Protein AF-A0A969MWX5-F1 (afdb_monomer_lite)

Sequence (80 aa):
MGNRVELLGARVDASGNGGGTIRIGGDYKGSGILPNSAQTVIDQNSFIQADGLQFGDGGTVIVWSEEYTQIGGQISVRGA

Radius of gyration: 12.89 Å; chains: 1; bounding box: 35×24×26 Å

Secondary structure (DSSP, 8-state):
---EEEESS-EEE--BTT--EEEESSSGGG-SSSPPPSEEEE-TT-EEE--B-SSS---EEEE--SSEEEE-SEEE----

Foldseek 3Di:
DFFEFEADLEEAAQAEAAFEEAETQAPAVNPDDDHHGQEYEYALNYEHAREHPPAHWFYYYHYGHDHYYYDNYYYYRGYD

Structure (mmCIF, N/CA/C/O backbone):
data_AF-A0A969MWX5-F1
#
_entry.id   AF-A0A969MWX5-F1
#
loop_
_atom_site.group_PDB
_atom_site.id
_atom_site.type_symbol
_atom_site.label_atom_id
_atom_site.label_alt_id
_atom_site.label_comp_id
_atom_site.label_asym_id
_atom_site.label_entity_id
_atom_site.label_seq_id
_atom_site.pdbx_PDB_ins_code
_atom_site.Cartn_x
_atom_site.Cartn_y
_atom_site.Cartn_z
_atom_site.occupancy
_atom_site.B_iso_or_equiv
_atom_site.auth_seq_id
_atom_site.auth_comp_id
_at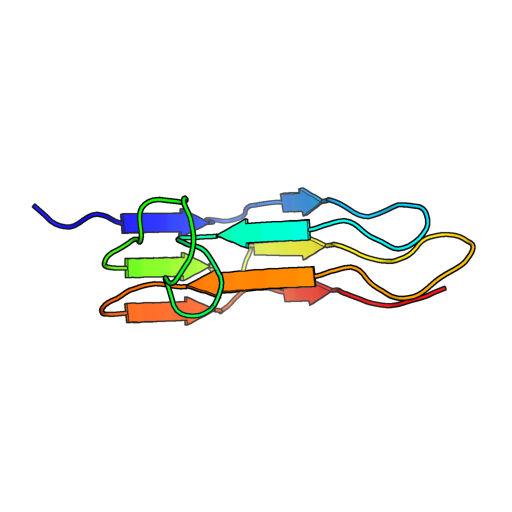om_site.auth_asym_id
_atom_site.auth_atom_id
_atom_site.pdbx_PDB_model_num
ATOM 1 N N . MET A 1 1 ? -20.759 7.827 -15.941 1.00 46.91 1 MET A N 1
ATOM 2 C CA . MET A 1 1 ? -20.689 6.586 -15.140 1.00 46.91 1 MET A CA 1
ATOM 3 C C . MET A 1 1 ? -19.407 6.658 -14.331 1.0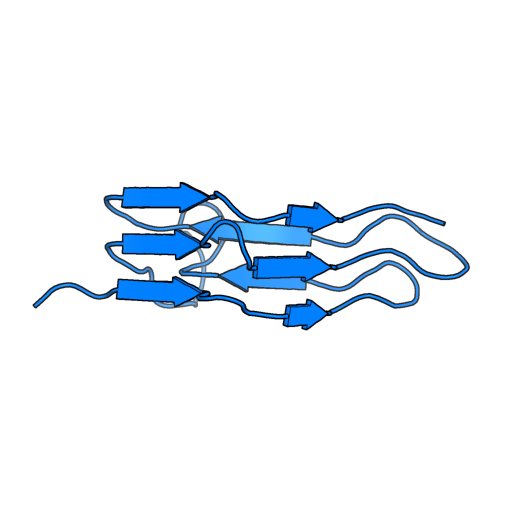0 46.91 1 MET A C 1
ATOM 5 O O . MET A 1 1 ? -18.382 6.952 -14.930 1.00 46.91 1 MET A O 1
ATOM 9 N N . GLY A 1 2 ? -19.476 6.532 -13.005 1.00 63.25 2 GLY A N 1
ATOM 10 C CA . GLY A 1 2 ? -18.321 6.715 -12.118 1.00 63.25 2 GLY A CA 1
ATOM 11 C C . GLY A 1 2 ? -17.555 5.409 -11.912 1.00 63.25 2 GLY A C 1
ATOM 12 O O . GLY A 1 2 ? -18.159 4.388 -11.597 1.00 63.25 2 GLY A O 1
ATOM 13 N N . ASN A 1 3 ? -16.239 5.449 -12.107 1.00 89.56 3 ASN A N 1
ATOM 14 C CA . ASN A 1 3 ? -15.320 4.366 -11.769 1.00 89.56 3 ASN A CA 1
ATOM 15 C C . ASN A 1 3 ? -15.200 4.280 -10.234 1.00 89.56 3 ASN A C 1
ATOM 17 O O . ASN A 1 3 ? -14.785 5.250 -9.601 1.00 89.56 3 ASN A O 1
ATOM 21 N N . ARG A 1 4 ? -15.552 3.137 -9.639 1.00 94.88 4 ARG A N 1
ATOM 22 C CA . ARG A 1 4 ? -15.530 2.925 -8.188 1.00 94.88 4 ARG A CA 1
ATOM 23 C C . ARG A 1 4 ? -14.840 1.607 -7.843 1.00 94.88 4 ARG A C 1
ATOM 25 O O . ARG A 1 4 ? -15.155 0.578 -8.436 1.00 94.88 4 ARG A O 1
ATOM 32 N N . VAL A 1 5 ? -13.948 1.648 -6.857 1.00 97.06 5 VAL A N 1
ATOM 33 C CA . VAL A 1 5 ? -13.266 0.485 -6.272 1.00 97.06 5 VAL A CA 1
ATOM 34 C C . VAL A 1 5 ? -13.646 0.378 -4.799 1.00 97.06 5 VAL A C 1
ATOM 36 O O . VAL A 1 5 ? -13.512 1.345 -4.052 1.00 97.06 5 VAL A O 1
ATOM 39 N N . GLU A 1 6 ? -14.110 -0.795 -4.369 1.00 97.62 6 GLU A N 1
ATOM 40 C CA . GLU A 1 6 ? -14.495 -1.044 -2.976 1.00 97.62 6 GLU A CA 1
ATOM 41 C C . GLU A 1 6 ? -13.848 -2.324 -2.444 1.00 97.62 6 GLU A C 1
ATOM 43 O O . GLU A 1 6 ? -13.917 -3.378 -3.077 1.00 97.62 6 GLU A O 1
ATOM 48 N N . LEU A 1 7 ? -13.235 -2.234 -1.264 1.00 98.00 7 LEU A N 1
ATOM 49 C CA . LEU A 1 7 ? -12.831 -3.377 -0.454 1.00 98.00 7 LEU A CA 1
ATOM 50 C C . LEU A 1 7 ? -13.846 -3.520 0.680 1.00 98.00 7 LEU A C 1
ATOM 52 O O . LEU A 1 7 ? -13.957 -2.636 1.530 1.00 98.00 7 LEU A O 1
ATOM 56 N N . LEU A 1 8 ? -14.591 -4.626 0.662 1.00 97.94 8 LEU A N 1
ATOM 57 C CA . LEU A 1 8 ? -15.658 -4.930 1.615 1.00 97.94 8 LEU A CA 1
ATOM 58 C C . LEU A 1 8 ? -15.320 -6.236 2.341 1.00 97.94 8 LEU A C 1
ATOM 60 O O . LEU A 1 8 ? -15.338 -7.301 1.723 1.00 97.94 8 LEU A O 1
ATOM 64 N N . GLY A 1 9 ? -14.963 -6.165 3.625 1.00 97.94 9 GLY A N 1
ATOM 65 C CA . GLY A 1 9 ? -14.501 -7.320 4.403 1.00 97.94 9 GLY A CA 1
ATOM 66 C C . GLY A 1 9 ? -13.291 -8.032 3.790 1.00 97.94 9 GLY A C 1
ATOM 67 O O . GLY A 1 9 ? -13.130 -9.241 3.961 1.00 97.94 9 GLY A O 1
ATOM 68 N N . ALA A 1 10 ? -12.477 -7.313 3.014 1.00 98.19 10 ALA A N 1
ATOM 69 C CA . ALA A 1 10 ? -11.433 -7.903 2.194 1.00 98.19 10 ALA A CA 1
ATOM 70 C C . ALA A 1 10 ? -10.181 -8.226 3.018 1.00 98.19 10 ALA A C 1
ATOM 72 O O . ALA A 1 10 ? -9.822 -7.502 3.943 1.00 98.19 10 ALA A O 1
ATOM 73 N N . ARG A 1 11 ? -9.460 -9.281 2.629 1.00 98.25 11 ARG A N 1
ATOM 74 C CA . ARG A 1 11 ? -8.077 -9.511 3.062 1.00 98.25 11 ARG A CA 1
ATOM 75 C C . ARG A 1 11 ? -7.155 -9.412 1.861 1.00 98.25 11 ARG A C 1
ATOM 77 O O . ARG A 1 11 ? -7.301 -10.182 0.917 1.00 98.25 11 ARG A O 1
ATOM 84 N N . VAL A 1 12 ? -6.221 -8.471 1.913 1.00 98.31 12 VAL A N 1
ATOM 85 C CA . VAL A 1 12 ? -5.175 -8.295 0.904 1.00 98.31 12 VAL A CA 1
ATOM 86 C C . VAL A 1 12 ? -3.835 -8.410 1.608 1.00 98.31 12 VAL A C 1
ATOM 88 O O . VAL A 1 12 ? -3.555 -7.634 2.516 1.00 98.31 12 VAL A O 1
ATOM 91 N N . ASP A 1 13 ? -3.019 -9.376 1.201 1.00 98.06 13 ASP A N 1
ATOM 92 C CA . ASP A 1 13 ? -1.727 -9.643 1.827 1.00 98.06 13 ASP A CA 1
ATOM 93 C C . ASP A 1 13 ? -0.631 -9.728 0.763 1.00 98.06 13 ASP A C 1
ATOM 95 O O . ASP A 1 13 ? -0.681 -10.553 -0.150 1.00 98.06 13 ASP A O 1
ATOM 99 N N . ALA A 1 14 ? 0.338 -8.832 0.882 1.00 98.12 14 ALA A N 1
ATOM 100 C CA . ALA A 1 14 ? 1.565 -8.778 0.108 1.00 98.12 14 ALA A CA 1
ATOM 101 C C . ALA A 1 14 ? 2.789 -8.806 1.039 1.00 98.12 14 ALA A C 1
ATOM 103 O O . ALA A 1 14 ? 3.842 -8.275 0.694 1.00 98.12 14 ALA A O 1
ATOM 104 N N . SER A 1 15 ? 2.654 -9.365 2.242 1.00 97.75 15 SER A N 1
ATOM 105 C CA . SER A 1 15 ? 3.756 -9.490 3.194 1.00 97.75 15 SER A CA 1
ATOM 106 C C . SER A 1 15 ? 4.809 -10.476 2.681 1.00 97.75 15 SER A C 1
ATOM 108 O O . SER A 1 15 ? 4.501 -11.467 2.018 1.00 97.75 15 SER A O 1
ATOM 110 N N . GLY A 1 16 ? 6.077 -10.214 2.977 1.00 94.94 16 GLY A N 1
ATOM 111 C CA . GLY A 1 16 ? 7.196 -10.996 2.452 1.00 94.94 16 GLY A CA 1
ATOM 112 C C . GLY A 1 16 ? 8.539 -10.411 2.866 1.00 94.94 16 GLY A C 1
ATOM 113 O O . GLY A 1 16 ? 8.575 -9.454 3.624 1.00 94.94 16 GLY A O 1
ATOM 114 N N . ASN A 1 17 ? 9.651 -10.959 2.381 1.00 92.38 17 ASN A N 1
ATOM 115 C CA . ASN A 1 17 ? 10.990 -10.435 2.685 1.00 92.38 17 ASN A CA 1
ATOM 116 C C . ASN A 1 17 ? 11.142 -8.999 2.132 1.00 92.38 17 ASN A C 1
ATOM 118 O O . ASN A 1 17 ? 11.274 -8.831 0.920 1.00 92.38 17 ASN A O 1
ATOM 122 N N . GLY A 1 18 ? 11.045 -7.988 3.005 1.00 90.69 18 GLY A N 1
ATOM 123 C CA . GLY A 1 18 ? 10.967 -6.559 2.653 1.00 90.69 18 GLY A CA 1
ATOM 124 C C . GLY A 1 18 ? 9.579 -6.002 2.284 1.00 90.69 18 GLY A C 1
ATOM 125 O O . GLY A 1 18 ? 9.486 -4.856 1.852 1.00 90.69 18 GLY A O 1
ATOM 126 N N . GLY A 1 19 ? 8.509 -6.793 2.429 1.00 96.06 19 GLY A N 1
ATOM 127 C CA . GLY A 1 19 ? 7.134 -6.386 2.125 1.00 96.06 19 GLY A CA 1
ATOM 128 C C . GLY A 1 19 ? 6.862 -6.117 0.636 1.00 96.06 19 GLY A C 1
ATOM 129 O O . GLY A 1 19 ? 7.754 -5.907 -0.184 1.00 96.06 19 GLY A O 1
ATOM 130 N N . GLY A 1 20 ? 5.591 -6.171 0.247 1.00 96.81 20 GLY A N 1
ATOM 131 C CA . GLY A 1 20 ? 5.149 -5.975 -1.134 1.00 96.81 20 GLY A CA 1
ATOM 132 C C . GLY A 1 20 ? 4.605 -4.576 -1.416 1.00 96.81 20 GLY A C 1
ATOM 133 O O . GLY A 1 20 ? 4.574 -3.699 -0.557 1.00 96.81 20 GLY A O 1
ATOM 134 N N . THR A 1 21 ? 4.140 -4.357 -2.646 1.00 97.69 21 THR A N 1
ATOM 135 C CA . THR A 1 21 ? 3.415 -3.134 -3.020 1.00 97.69 21 THR A CA 1
ATOM 136 C C . THR A 1 21 ? 1.959 -3.455 -3.324 1.00 97.69 21 THR A C 1
ATOM 138 O O . THR A 1 21 ? 1.674 -4.265 -4.204 1.00 97.69 21 THR A O 1
ATOM 141 N N . ILE A 1 22 ? 1.041 -2.777 -2.641 1.00 98.38 22 ILE A N 1
ATOM 142 C CA . ILE A 1 22 ? -0.402 -2.847 -2.881 1.00 98.38 22 ILE A CA 1
ATOM 143 C C . ILE A 1 22 ? -0.869 -1.489 -3.405 1.00 98.38 22 ILE A C 1
ATOM 145 O O . ILE A 1 22 ? -0.533 -0.451 -2.835 1.00 98.38 22 ILE A O 1
ATOM 149 N N . ARG A 1 23 ? -1.649 -1.486 -4.490 1.00 98.06 23 ARG A N 1
ATOM 150 C CA . ARG A 1 23 ? -2.236 -0.276 -5.083 1.00 98.06 23 ARG A CA 1
ATOM 151 C C . ARG A 1 23 ? -3.731 -0.464 -5.256 1.00 98.06 23 ARG A C 1
ATOM 153 O O . ARG A 1 23 ? -4.162 -1.406 -5.916 1.00 98.06 23 ARG A O 1
ATOM 160 N N . ILE A 1 24 ? -4.508 0.413 -4.634 1.00 97.75 24 ILE A N 1
ATOM 161 C CA . ILE A 1 24 ? -5.966 0.337 -4.583 1.00 97.75 24 ILE A CA 1
ATOM 162 C C . ILE A 1 24 ? -6.522 1.620 -5.185 1.00 97.75 24 ILE A C 1
ATOM 164 O O . ILE A 1 24 ? -6.250 2.716 -4.696 1.00 97.75 24 ILE A O 1
ATOM 168 N N . GLY A 1 25 ? -7.297 1.473 -6.256 1.00 96.62 25 GLY A N 1
ATOM 169 C CA . GLY A 1 25 ? -7.954 2.588 -6.935 1.00 96.62 25 GLY A CA 1
ATOM 170 C C . GLY A 1 25 ? -7.059 3.424 -7.849 1.00 96.62 25 GLY A C 1
ATOM 171 O O . GLY A 1 25 ? -7.579 4.066 -8.746 1.00 96.62 25 GLY A O 1
ATOM 172 N N . GLY A 1 26 ? -5.736 3.386 -7.706 1.00 96.31 26 GLY A N 1
ATOM 173 C CA . GLY A 1 26 ? -4.826 4.059 -8.630 1.00 96.31 26 GLY A CA 1
ATOM 174 C C . GLY A 1 26 ? -3.374 3.997 -8.179 1.00 96.31 26 GLY A C 1
ATOM 175 O O . GLY A 1 26 ? -3.044 3.423 -7.137 1.00 96.31 26 GLY A O 1
ATOM 176 N N . ASP A 1 27 ? -2.501 4.598 -8.981 1.00 96.94 27 ASP A N 1
ATOM 177 C CA . ASP A 1 27 ? -1.107 4.821 -8.605 1.00 96.94 27 ASP A CA 1
ATOM 178 C C . ASP A 1 27 ? -0.967 6.051 -7.686 1.00 96.94 27 ASP A C 1
ATOM 180 O O . ASP A 1 27 ? -1.912 6.805 -7.446 1.00 96.94 27 ASP A O 1
ATOM 184 N N . TYR A 1 28 ? 0.235 6.258 -7.140 1.00 95.81 28 TYR A N 1
ATOM 185 C CA . TYR A 1 28 ? 0.515 7.385 -6.250 1.00 95.81 28 TYR A CA 1
ATOM 186 C C . TYR A 1 28 ? 0.161 8.709 -6.930 1.00 95.81 28 TYR A C 1
ATOM 188 O O . TYR A 1 28 ? 0.650 8.995 -8.022 1.00 95.81 28 TYR A O 1
ATOM 196 N N . LYS A 1 29 ? -0.695 9.510 -6.285 1.00 93.75 29 LYS A N 1
ATOM 197 C CA . LYS A 1 29 ? -1.205 10.781 -6.828 1.00 93.75 29 LYS A CA 1
ATOM 198 C C . LYS A 1 29 ? -1.860 10.659 -8.211 1.00 93.75 29 LYS A C 1
ATOM 200 O O . LYS A 1 29 ? -1.904 11.636 -8.952 1.00 93.75 29 LYS A O 1
ATOM 205 N N . GLY A 1 30 ? -2.305 9.459 -8.580 1.00 92.81 30 GLY A N 1
ATOM 206 C CA . GLY A 1 30 ? -2.891 9.182 -9.884 1.00 92.81 30 GLY A CA 1
ATOM 207 C C . GLY A 1 30 ? -1.924 9.337 -11.058 1.00 92.81 30 GLY A C 1
ATOM 208 O O . GLY A 1 30 ? -2.364 9.404 -12.201 1.00 92.81 30 GLY A O 1
ATOM 209 N N . SER A 1 31 ? -0.614 9.410 -10.803 1.00 94.00 31 SER A N 1
ATOM 210 C CA . SER A 1 31 ? 0.392 9.762 -11.810 1.00 94.00 31 SER A CA 1
ATOM 211 C C . SER A 1 31 ? 1.101 8.550 -12.425 1.00 94.00 31 SER A C 1
ATOM 213 O O . SER A 1 31 ? 2.263 8.656 -12.820 1.00 94.00 31 SER A O 1
ATOM 215 N N . GLY A 1 32 ? 0.461 7.383 -12.432 1.00 91.62 32 GLY A N 1
ATOM 216 C CA . GLY A 1 32 ? 1.047 6.155 -12.964 1.00 91.62 32 GLY A CA 1
ATOM 217 C C . GLY A 1 32 ? 0.269 5.585 -14.145 1.00 91.62 32 GLY A C 1
ATOM 218 O O . GLY A 1 32 ? -0.398 6.312 -14.876 1.00 91.62 32 GLY A O 1
ATOM 219 N N . ILE A 1 33 ? 0.417 4.282 -14.365 1.00 92.44 33 ILE A N 1
ATOM 220 C CA . ILE A 1 33 ? -0.181 3.570 -15.502 1.00 92.44 33 ILE A CA 1
ATOM 221 C C . ILE A 1 33 ? -1.531 2.944 -15.152 1.00 92.44 33 ILE A C 1
ATOM 223 O O . ILE A 1 33 ? -2.282 2.569 -16.053 1.00 92.44 33 ILE A O 1
ATOM 227 N N . LEU A 1 34 ? -1.824 2.782 -13.857 1.00 91.81 34 LEU A N 1
ATOM 228 C CA . LEU A 1 34 ? -3.101 2.256 -13.409 1.00 91.81 34 LEU A CA 1
ATOM 229 C C . LEU A 1 34 ? -4.202 3.286 -13.680 1.00 91.81 34 LEU A C 1
ATOM 231 O O . LEU A 1 34 ? -4.032 4.457 -13.342 1.00 91.81 34 LEU A O 1
ATOM 235 N N . PRO A 1 35 ? -5.346 2.865 -14.247 1.00 92.88 35 PRO A N 1
ATOM 236 C CA . PRO A 1 35 ? -6.522 3.717 -14.308 1.00 92.88 35 PRO A CA 1
ATOM 237 C C . PRO A 1 35 ? -6.923 4.174 -12.905 1.00 92.88 35 PRO A C 1
ATOM 239 O O . PRO A 1 35 ? -7.022 3.350 -11.993 1.00 92.88 35 PRO A O 1
ATOM 242 N N . ASN A 1 36 ? -7.200 5.467 -12.753 1.00 95.06 36 ASN A N 1
ATOM 243 C CA . ASN A 1 36 ? -7.619 6.029 -11.476 1.00 95.06 36 ASN A CA 1
ATOM 244 C C . ASN A 1 36 ? -9.127 5.887 -11.287 1.00 95.06 36 ASN A C 1
ATOM 246 O O . ASN A 1 36 ? -9.919 6.177 -12.192 1.00 95.06 36 ASN A O 1
ATOM 250 N N . SER A 1 37 ? -9.524 5.453 -10.097 1.00 97.06 37 SER A N 1
ATOM 251 C CA . SER A 1 37 ? -10.906 5.441 -9.657 1.00 97.06 37 SER A CA 1
ATOM 252 C C . SER A 1 37 ? -11.406 6.844 -9.375 1.00 97.06 37 SER A C 1
ATOM 254 O O . SER A 1 37 ? -10.668 7.693 -8.888 1.00 97.06 37 SER A O 1
ATOM 256 N N . ALA A 1 38 ? -12.683 7.100 -9.655 1.00 97.31 38 ALA A N 1
ATOM 257 C CA . ALA A 1 38 ? -13.333 8.296 -9.132 1.00 97.31 38 ALA A CA 1
ATOM 258 C C . ALA A 1 38 ? -13.505 8.156 -7.613 1.00 97.31 38 ALA A C 1
ATOM 260 O O . ALA A 1 38 ? -13.328 9.120 -6.874 1.00 97.31 38 ALA A O 1
ATOM 261 N N . GLN A 1 39 ? -13.806 6.942 -7.136 1.00 97.69 39 GLN A N 1
ATOM 262 C CA . GLN A 1 39 ? -14.042 6.674 -5.720 1.00 97.69 39 GLN A CA 1
ATOM 263 C C . GLN A 1 39 ? -13.358 5.380 -5.270 1.00 97.69 39 GLN A C 1
ATOM 265 O O . GLN A 1 39 ? -13.487 4.347 -5.931 1.00 97.69 39 GLN A O 1
ATOM 270 N N . THR A 1 40 ? -12.682 5.428 -4.124 1.00 98.06 40 THR A N 1
ATOM 271 C CA . THR A 1 40 ? -12.069 4.263 -3.472 1.00 98.06 40 THR A CA 1
ATOM 272 C C . THR A 1 40 ? -12.544 4.163 -2.033 1.00 98.06 40 THR A C 1
ATOM 274 O O . THR A 1 40 ? -12.328 5.082 -1.244 1.00 98.06 40 THR A O 1
ATOM 277 N N . VAL A 1 41 ? -13.167 3.042 -1.674 1.00 98.31 41 VAL A N 1
ATOM 278 C CA . VAL A 1 41 ? -13.667 2.791 -0.316 1.00 98.31 41 VAL A CA 1
ATOM 279 C C . VAL A 1 41 ? -13.062 1.509 0.233 1.00 98.31 41 VAL A C 1
ATOM 281 O O . VAL A 1 41 ? -13.115 0.462 -0.402 1.00 98.31 41 VAL A O 1
ATOM 284 N N . ILE A 1 42 ? -12.512 1.584 1.438 1.00 98.62 42 ILE A N 1
ATOM 285 C CA . ILE A 1 42 ? -12.066 0.430 2.214 1.00 98.62 42 ILE A CA 1
ATOM 286 C C . ILE A 1 42 ? -12.922 0.395 3.475 1.00 98.62 42 ILE A C 1
ATOM 288 O O . ILE A 1 42 ? -12.848 1.316 4.293 1.00 98.62 42 ILE A O 1
ATOM 292 N N . ASP A 1 43 ? -13.758 -0.628 3.626 1.00 98.56 43 ASP A N 1
ATOM 293 C CA . ASP A 1 43 ? -14.632 -0.748 4.789 1.00 98.56 43 ASP A CA 1
ATOM 294 C C . ASP A 1 43 ? -13.858 -1.127 6.063 1.00 98.56 43 ASP A C 1
ATOM 296 O O . ASP A 1 43 ? -12.717 -1.585 6.028 1.00 98.56 43 ASP A O 1
ATOM 300 N N . GLN A 1 44 ? -14.505 -0.947 7.212 1.00 98.44 44 GLN A N 1
ATOM 301 C CA . GLN A 1 44 ? -13.919 -1.226 8.528 1.00 98.44 44 GLN A CA 1
ATOM 302 C C . GLN A 1 44 ? -13.556 -2.696 8.774 1.00 98.44 44 GLN A C 1
ATOM 304 O O . GLN A 1 44 ? -12.792 -2.994 9.687 1.00 98.44 44 GLN A O 1
ATOM 309 N N . ASN A 1 45 ? -14.102 -3.615 7.975 1.00 98.50 45 ASN A N 1
ATOM 310 C CA . ASN A 1 45 ? -13.854 -5.047 8.114 1.00 98.50 45 ASN A CA 1
ATOM 311 C C . ASN A 1 45 ? -12.696 -5.528 7.228 1.00 98.50 45 ASN A C 1
ATOM 313 O O . ASN A 1 45 ? -12.394 -6.723 7.219 1.00 98.50 45 ASN A O 1
ATOM 317 N N . SER A 1 46 ? -12.075 -4.629 6.461 1.00 98.75 46 SER A N 1
ATOM 318 C CA . SER A 1 46 ? -10.981 -4.958 5.555 1.00 98.75 46 SER A CA 1
ATOM 319 C C . SER A 1 46 ? -9.614 -4.871 6.238 1.00 98.75 46 SER A C 1
ATOM 321 O O . SER A 1 46 ? -9.360 -3.991 7.061 1.00 98.75 46 SER A O 1
ATOM 323 N N . PHE A 1 47 ? -8.714 -5.771 5.847 1.00 98.62 47 PHE A N 1
ATOM 324 C CA . PHE A 1 47 ? -7.335 -5.865 6.317 1.00 98.62 47 PHE A CA 1
ATOM 325 C C . PHE A 1 47 ? -6.389 -5.873 5.116 1.00 98.62 47 PHE A C 1
ATOM 327 O O . PHE A 1 47 ? -6.505 -6.721 4.228 1.00 98.62 47 PHE A O 1
ATOM 334 N N . ILE A 1 48 ? -5.444 -4.938 5.101 1.00 98.75 48 ILE A N 1
ATOM 335 C CA . ILE A 1 48 ? -4.416 -4.806 4.070 1.00 98.75 48 ILE A CA 1
ATOM 336 C C . ILE A 1 48 ? -3.049 -4.923 4.737 1.00 98.75 48 ILE A C 1
ATOM 338 O O . ILE A 1 48 ? -2.736 -4.173 5.661 1.00 98.75 48 ILE A O 1
ATOM 342 N N . GLN A 1 49 ? -2.234 -5.862 4.278 1.00 98.44 49 GLN A N 1
ATOM 343 C CA . GLN A 1 49 ? -0.929 -6.151 4.858 1.00 98.44 49 GLN A CA 1
ATOM 344 C C . GLN A 1 49 ? 0.137 -6.153 3.772 1.00 98.44 49 GLN A C 1
ATOM 346 O O . GLN A 1 49 ? -0.011 -6.797 2.740 1.00 98.44 49 GLN A O 1
ATOM 351 N N . ALA A 1 50 ? 1.217 -5.429 4.012 1.00 98.31 50 ALA A N 1
ATOM 352 C CA . ALA A 1 50 ? 2.442 -5.507 3.236 1.00 98.31 50 ALA A CA 1
ATOM 353 C C . ALA A 1 50 ? 3.627 -5.475 4.206 1.00 98.31 50 ALA A C 1
ATOM 355 O O . ALA A 1 50 ? 4.538 -4.669 4.061 1.00 98.31 50 ALA A O 1
ATOM 356 N N . ASP A 1 51 ? 3.580 -6.312 5.243 1.00 97.94 51 ASP A N 1
ATOM 357 C CA . ASP A 1 51 ? 4.629 -6.361 6.260 1.00 97.94 51 ASP A CA 1
ATOM 358 C C . ASP A 1 51 ? 5.915 -6.985 5.680 1.00 97.94 51 ASP A C 1
ATOM 360 O O . ASP A 1 51 ? 5.882 -7.950 4.910 1.00 97.94 51 ASP A O 1
ATOM 364 N N . GLY A 1 52 ? 7.061 -6.439 6.074 1.00 96.81 52 GLY A N 1
ATOM 365 C CA . GLY A 1 52 ? 8.371 -7.051 5.913 1.00 96.81 52 GLY A CA 1
ATOM 366 C C . GLY A 1 52 ? 8.531 -8.226 6.875 1.00 96.81 52 GLY A C 1
ATOM 367 O O . GLY A 1 52 ? 8.355 -8.082 8.081 1.00 96.81 52 GLY A O 1
ATOM 368 N N . LEU A 1 53 ? 8.850 -9.408 6.349 1.00 91.81 53 LEU A N 1
ATOM 369 C CA . LEU A 1 53 ? 9.076 -10.631 7.113 1.00 91.81 53 LEU A CA 1
ATOM 370 C C . LEU A 1 53 ? 10.574 -10.936 7.183 1.00 91.81 53 LEU A C 1
ATOM 372 O O . LEU A 1 53 ? 11.258 -10.911 6.164 1.00 91.81 53 LEU A O 1
ATOM 376 N N . GLN A 1 54 ? 11.045 -11.339 8.368 1.00 84.44 54 GLN A N 1
ATOM 377 C CA . GLN A 1 54 ? 12.422 -11.760 8.690 1.00 84.44 54 GLN A CA 1
ATOM 378 C C . GLN A 1 54 ? 13.483 -10.657 8.618 1.00 84.44 54 GLN A C 1
ATOM 380 O O . GLN A 1 54 ? 14.211 -10.468 9.588 1.00 84.44 54 GLN A O 1
ATOM 385 N N . PHE A 1 55 ? 13.583 -9.960 7.488 1.00 79.88 55 PHE A N 1
ATOM 386 C CA . PHE A 1 55 ? 14.541 -8.888 7.251 1.00 79.88 55 PHE A CA 1
ATOM 387 C C . PHE A 1 55 ? 13.909 -7.812 6.359 1.00 79.88 55 PHE A C 1
ATOM 389 O O . PHE A 1 55 ? 13.128 -8.114 5.456 1.00 79.88 55 PHE A O 1
ATOM 396 N N . GLY A 1 56 ? 14.291 -6.557 6.588 1.00 80.19 56 GLY A N 1
ATOM 397 C CA . GLY A 1 56 ? 13.901 -5.429 5.746 1.00 80.19 56 GLY A CA 1
ATOM 398 C C . GLY A 1 56 ? 12.701 -4.636 6.258 1.00 80.19 56 GLY A C 1
ATOM 399 O O . GLY A 1 56 ? 12.019 -5.009 7.215 1.00 80.19 56 GLY A O 1
ATOM 400 N N . ASP A 1 57 ? 12.488 -3.503 5.598 1.00 93.69 57 ASP A N 1
ATOM 401 C CA . ASP A 1 57 ? 11.414 -2.570 5.908 1.00 93.69 57 ASP A CA 1
ATOM 402 C C . ASP A 1 57 ? 10.041 -3.153 5.554 1.00 93.69 57 ASP A C 1
ATOM 404 O O . ASP A 1 57 ? 9.909 -4.182 4.887 1.00 93.69 57 ASP A O 1
ATOM 408 N N . GLY A 1 58 ? 8.996 -2.471 6.013 1.00 96.31 58 GLY A N 1
ATOM 409 C CA . GLY A 1 58 ? 7.657 -2.713 5.506 1.00 96.31 58 GLY A CA 1
ATOM 410 C C . GLY A 1 58 ? 7.534 -2.327 4.034 1.00 96.31 58 GLY A C 1
ATOM 411 O 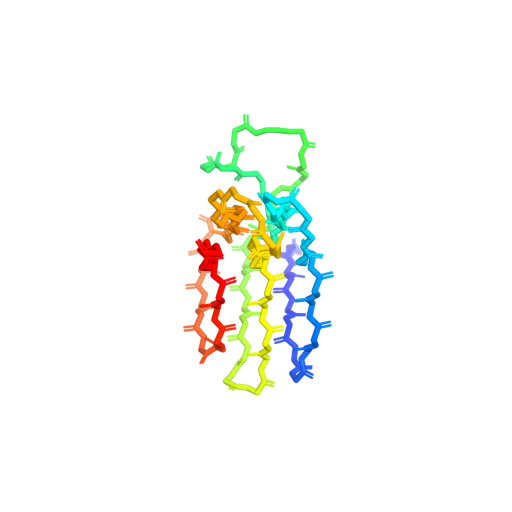O . GLY A 1 58 ? 8.270 -1.489 3.511 1.00 96.31 58 GLY A O 1
ATOM 412 N N . GLY A 1 59 ? 6.550 -2.929 3.381 1.00 97.31 59 GLY A N 1
ATOM 413 C CA . GLY A 1 59 ? 6.186 -2.638 2.009 1.00 97.31 59 GLY A CA 1
ATOM 414 C C . GLY A 1 59 ? 5.454 -1.304 1.855 1.00 97.31 59 GLY A C 1
ATOM 415 O O . GLY A 1 59 ? 5.487 -0.413 2.702 1.00 97.31 59 GLY A O 1
ATOM 416 N N . THR A 1 60 ? 4.759 -1.152 0.734 1.00 97.94 60 THR A N 1
ATOM 417 C CA . THR A 1 60 ? 4.058 0.083 0.371 1.00 97.94 60 THR A CA 1
ATOM 418 C C . THR A 1 60 ? 2.593 -0.197 0.080 1.00 97.94 60 THR A C 1
ATOM 420 O O . THR A 1 60 ? 2.263 -1.078 -0.711 1.00 97.94 60 THR A O 1
ATOM 423 N N . VAL A 1 61 ? 1.703 0.605 0.659 1.00 98.19 61 VAL A N 1
ATOM 424 C CA . VAL A 1 61 ? 0.274 0.599 0.329 1.00 98.19 61 VAL A CA 1
ATOM 425 C C . VAL A 1 61 ? -0.107 1.975 -0.204 1.00 98.19 61 VAL A C 1
ATOM 427 O O . VAL A 1 61 ? 0.077 2.983 0.474 1.00 98.19 61 VAL A O 1
ATOM 430 N N . ILE A 1 62 ? -0.638 2.015 -1.425 1.00 97.94 62 ILE A N 1
ATOM 431 C CA . ILE A 1 62 ? -1.178 3.218 -2.061 1.00 97.94 62 ILE A CA 1
ATOM 432 C C . ILE A 1 62 ? -2.687 3.051 -2.185 1.00 97.94 62 ILE A C 1
ATOM 434 O O . ILE A 1 62 ? -3.168 2.079 -2.767 1.00 97.94 62 ILE A O 1
ATOM 438 N N . VAL A 1 63 ? -3.422 4.031 -1.671 1.00 97.62 63 VAL A N 1
ATOM 439 C CA . VAL A 1 63 ? -4.866 4.159 -1.859 1.00 97.62 63 VAL A CA 1
ATOM 440 C C . VAL A 1 63 ? -5.109 5.492 -2.549 1.00 97.62 63 VAL A C 1
ATOM 442 O O . VAL A 1 63 ? -4.717 6.535 -2.023 1.00 97.62 63 VAL A O 1
ATOM 445 N N . TRP A 1 64 ? -5.710 5.459 -3.734 1.00 96.62 64 TRP A N 1
ATOM 446 C CA . TRP A 1 64 ? -5.951 6.657 -4.532 1.00 96.62 64 TRP A CA 1
ATOM 447 C C . TRP A 1 64 ? -7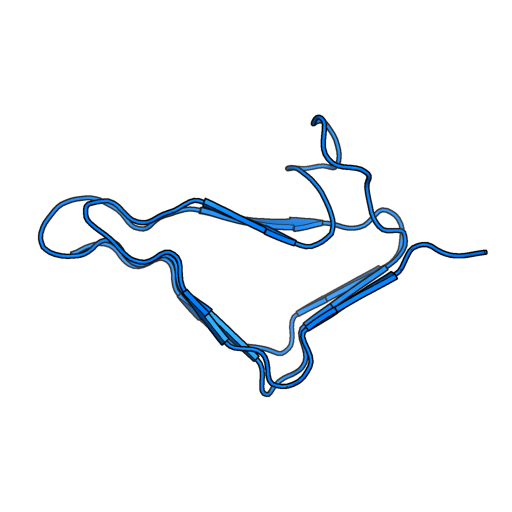.349 6.659 -5.143 1.00 96.62 64 TRP A C 1
ATOM 449 O O . TRP A 1 64 ? -7.922 5.605 -5.420 1.00 96.62 64 TRP A O 1
ATOM 459 N N . SER A 1 65 ? -7.885 7.859 -5.334 1.00 96.88 65 SER A N 1
ATOM 460 C CA . SER A 1 65 ? -9.029 8.150 -6.192 1.00 96.88 65 SER A CA 1
ATOM 461 C C . SER A 1 65 ? -9.012 9.635 -6.574 1.00 96.88 65 SER A C 1
ATOM 463 O O . SER A 1 65 ? -8.347 10.433 -5.911 1.00 96.88 65 SER A O 1
ATOM 465 N N . GLU A 1 66 ? -9.733 9.997 -7.631 1.00 96.19 66 GLU A N 1
ATOM 466 C CA . GLU A 1 66 ? -9.833 11.373 -8.133 1.00 96.19 66 GLU A CA 1
ATOM 467 C C . GLU A 1 66 ? -10.789 12.249 -7.309 1.00 96.19 66 GLU A C 1
ATOM 469 O O . GLU A 1 66 ? -10.568 13.451 -7.187 1.00 96.19 66 GLU A O 1
ATOM 474 N N . GLU A 1 67 ? -11.856 11.675 -6.740 1.00 96.19 67 GLU A N 1
ATOM 475 C CA . GLU A 1 67 ? -12.919 12.453 -6.086 1.00 96.19 67 GLU A CA 1
ATOM 476 C C . GLU A 1 67 ? -13.099 12.097 -4.607 1.00 96.19 67 GLU A C 1
ATOM 478 O O . GLU A 1 67 ? -13.216 12.991 -3.768 1.00 96.19 67 GLU A O 1
ATOM 483 N N . TYR A 1 68 ? -13.154 10.805 -4.262 1.00 96.25 68 TYR A N 1
ATOM 484 C CA . TYR A 1 68 ? -13.484 10.376 -2.901 1.00 96.25 68 TYR A CA 1
ATOM 485 C C . TYR A 1 68 ? -12.736 9.122 -2.457 1.00 96.25 68 TYR A C 1
ATOM 487 O O . TYR A 1 68 ? -13.015 8.012 -2.918 1.00 96.25 68 TYR A O 1
ATOM 495 N N . THR A 1 69 ? -11.855 9.294 -1.472 1.00 96.69 69 THR A N 1
ATOM 496 C CA . THR A 1 69 ? -11.143 8.198 -0.811 1.00 96.69 69 THR A CA 1
ATOM 497 C C . THR A 1 69 ? -11.637 8.042 0.625 1.00 96.69 69 THR A C 1
ATOM 499 O O . THR A 1 69 ? -11.539 8.978 1.417 1.00 96.69 69 THR A O 1
ATOM 502 N N . GLN A 1 70 ? -12.102 6.846 0.984 1.00 97.69 70 GLN A N 1
ATOM 503 C CA . GLN A 1 70 ? -12.424 6.466 2.359 1.00 97.69 70 GLN A CA 1
ATOM 504 C C . GLN A 1 70 ? -11.605 5.249 2.780 1.00 97.69 70 GLN A C 1
ATOM 506 O O . GLN A 1 70 ? -11.593 4.227 2.095 1.00 97.69 70 GLN A O 1
ATOM 511 N N . ILE A 1 71 ? -10.983 5.339 3.956 1.00 97.44 71 ILE A N 1
ATOM 512 C CA . ILE A 1 71 ? -10.260 4.234 4.584 1.00 97.44 71 ILE A CA 1
ATOM 513 C C . ILE A 1 71 ? -10.825 4.027 5.987 1.00 97.44 71 ILE A C 1
ATOM 515 O O . ILE A 1 71 ? -10.604 4.848 6.873 1.00 97.44 71 ILE A O 1
ATOM 519 N N . GLY A 1 72 ? -11.585 2.949 6.170 1.00 97.88 72 GLY A N 1
ATOM 520 C CA . GLY A 1 72 ? -12.071 2.489 7.473 1.00 97.88 72 GLY A CA 1
ATOM 521 C C . GLY A 1 72 ? -11.365 1.231 7.987 1.00 97.88 72 GLY A C 1
ATOM 522 O O . GLY A 1 72 ? -11.415 0.970 9.185 1.00 97.88 72 GLY A O 1
ATOM 523 N N 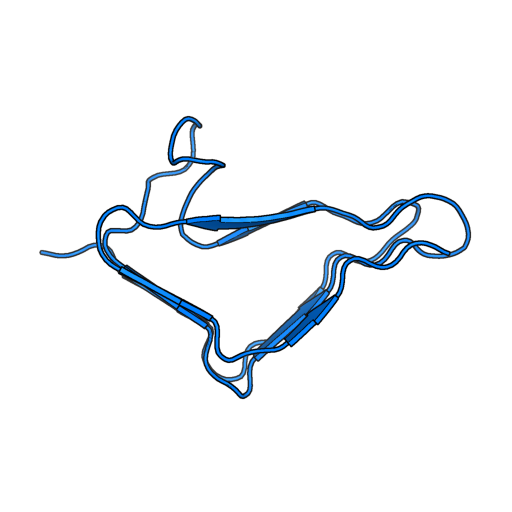. GLY A 1 73 ? -10.741 0.451 7.099 1.00 96.38 73 GLY A N 1
ATOM 524 C CA . GLY A 1 73 ? -10.071 -0.810 7.429 1.00 96.38 73 GLY A CA 1
ATOM 525 C C . GLY A 1 73 ? -8.673 -0.643 8.027 1.00 96.38 73 GLY A C 1
ATOM 526 O O . GLY A 1 73 ? -8.167 0.466 8.195 1.00 96.38 73 GLY A O 1
ATOM 527 N N . GLN A 1 74 ? -8.028 -1.768 8.331 1.00 98.31 74 GLN A N 1
ATOM 528 C CA . GLN A 1 74 ? -6.684 -1.801 8.909 1.00 98.31 74 GLN A CA 1
ATOM 529 C C . GLN A 1 74 ? -5.613 -1.959 7.829 1.00 98.31 74 GLN A C 1
ATOM 531 O O . GLN A 1 74 ? -5.744 -2.793 6.934 1.00 98.31 74 GLN A O 1
ATOM 536 N N . ILE A 1 75 ? -4.533 -1.182 7.941 1.00 98.38 75 ILE A N 1
ATOM 537 C CA . ILE A 1 75 ? -3.376 -1.239 7.042 1.00 98.38 75 ILE A CA 1
ATOM 538 C C . ILE A 1 75 ? -2.113 -1.470 7.877 1.00 98.38 75 ILE A C 1
ATOM 540 O O . ILE A 1 75 ? -1.842 -0.701 8.799 1.00 98.38 75 ILE A O 1
ATOM 544 N N . SER A 1 76 ? -1.340 -2.507 7.547 1.00 98.19 76 SER A N 1
ATOM 545 C CA . SER A 1 76 ? -0.049 -2.815 8.175 1.00 98.19 76 SER A CA 1
ATOM 546 C C . SER A 1 76 ? 1.073 -2.829 7.137 1.00 98.19 76 SER A C 1
ATOM 548 O O . SER A 1 76 ? 0.968 -3.493 6.106 1.00 98.19 76 SER A O 1
ATOM 550 N N . VAL A 1 77 ? 2.130 -2.068 7.423 1.00 97.44 77 VAL A N 1
ATOM 551 C 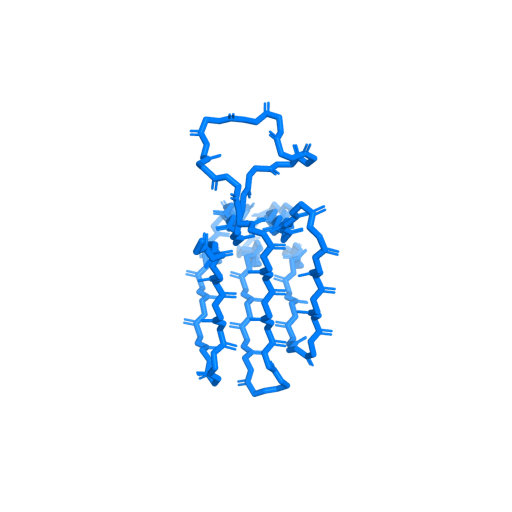CA . VAL A 1 77 ? 3.368 -1.941 6.630 1.00 97.44 77 VAL A CA 1
ATOM 552 C C . VAL A 1 77 ? 4.579 -1.928 7.566 1.00 97.44 77 VAL A C 1
ATOM 554 O O . VAL A 1 77 ? 5.406 -1.019 7.553 1.00 97.44 77 VAL A O 1
ATOM 557 N N . ARG A 1 78 ? 4.639 -2.890 8.484 1.00 97.31 78 ARG A N 1
ATOM 558 C CA . ARG A 1 78 ? 5.712 -2.978 9.485 1.00 97.31 78 ARG A CA 1
ATOM 559 C C . ARG A 1 78 ? 6.932 -3.681 8.898 1.00 97.31 78 ARG A C 1
ATOM 561 O O . ARG A 1 78 ? 6.764 -4.589 8.096 1.00 97.31 78 ARG A O 1
ATOM 568 N N . GLY A 1 79 ? 8.130 -3.275 9.311 1.00 94.25 79 GLY A N 1
ATOM 569 C CA . GLY A 1 79 ? 9.363 -4.035 9.073 1.00 94.25 79 GLY A CA 1
ATOM 570 C C . GLY A 1 79 ? 9.583 -5.126 10.125 1.00 94.25 79 GLY A C 1
ATOM 571 O O . GLY A 1 79 ? 8.855 -5.174 11.125 1.00 94.25 79 GLY A O 1
ATOM 572 N N . ALA A 1 80 ? 10.582 -5.977 9.875 1.00 84.88 80 ALA A N 1
ATOM 573 C CA . ALA A 1 80 ? 11.008 -7.055 10.774 1.00 84.88 80 ALA A CA 1
ATOM 574 C C . ALA A 1 80 ? 11.932 -6.571 11.903 1.00 84.88 80 ALA A C 1
ATOM 576 O O . ALA A 1 80 ? 12.779 -5.686 11.644 1.00 84.88 80 ALA A O 1
#

pLDDT: mean 94.84, std 7.51, range [46.91, 98.75]